Protein AF-A0A258MA73-F1 (afdb_monomer)

Secondary structure (DSSP, 8-state):
---------------HHHHHHHHHHHHHHHHHHHHHHHHTHHHHTSSS--HHHHHHHHIIIIIIIIHHHHHHHHHHHHHHHTS--S-HHHHHHHHHHHHHHHHHHHHHHHHT-TTHHHHHHHHHHHHHHHHHHHHHHHHHHT-----HHHHHHHH--

Sequence (157 aa):
MDSTFVSKTNNKTTTWKVVLPFYGYGAISFLIASFLLVCSTNNITQHYFQPNTLAIVHLMALGWGTMVILGASHQLVPVLIEQELYSNKLGYLSFCLAAIGIPLLVYGFYIFDMGWPSKWGGRLIILAIIVYLFNIAKSMSMRKQENIHTVFLITAT

Solvent-accessible surface area (backbone atoms only — not comparable to full-atom values): 8493 Å² total; per-residue (Å²): 136,84,84,73,79,80,76,79,78,78,74,76,78,66,69,64,80,70,34,50,60,27,45,52,47,10,51,51,27,38,52,53,27,52,52,52,48,65,76,40,52,83,58,68,81,46,98,63,96,47,42,56,60,54,17,37,52,47,29,38,49,52,32,16,49,43,25,41,50,55,23,50,43,68,57,49,49,32,65,76,66,77,41,73,68,70,46,70,67,45,52,52,48,19,46,53,33,32,67,53,9,46,58,34,26,32,50,14,29,50,74,63,38,80,58,66,46,27,52,52,9,50,51,30,36,54,49,15,52,52,44,40,51,50,43,49,54,53,31,58,71,65,57,76,86,69,61,62,67,58,56,50,58,64,72,75,107

Mean predicted aligned error: 10.11 Å

pLDDT: mean 81.57, std 15.49, range [41.81, 96.94]

Structure (mmCIF, N/CA/C/O backbone):
data_AF-A0A258MA73-F1
#
_entry.id   AF-A0A258MA73-F1
#
loop_
_atom_site.group_PDB
_atom_site.id
_atom_site.type_symbol
_atom_site.label_atom_id
_atom_site.label_alt_id
_atom_site.label_comp_id
_atom_site.label_asym_id
_atom_site.label_entity_id
_atom_site.label_seq_id
_atom_site.pdbx_PDB_ins_code
_atom_site.Cartn_x
_atom_site.Cartn_y
_atom_site.Cartn_z
_atom_site.occupancy
_atom_site.B_iso_or_equiv
_atom_site.auth_seq_id
_atom_site.auth_comp_id
_atom_site.auth_asym_id
_atom_site.auth_atom_id
_atom_site.pdbx_PDB_model_num
ATOM 1 N N . MET A 1 1 ? -43.392 -23.301 31.610 1.00 45.22 1 MET A N 1
ATOM 2 C CA . MET A 1 1 ? -42.342 -24.111 30.959 1.00 45.22 1 MET A CA 1
ATOM 3 C C . MET A 1 1 ? -41.692 -23.216 29.931 1.00 45.22 1 MET A C 1
ATOM 5 O O . MET A 1 1 ? -42.309 -22.893 28.924 1.00 45.22 1 MET A O 1
ATOM 9 N N . ASP A 1 2 ? -40.538 -22.689 30.318 1.00 45.69 2 ASP A N 1
ATOM 10 C CA . ASP A 1 2 ? -39.901 -21.504 29.760 1.00 45.69 2 ASP A CA 1
ATOM 11 C C . ASP A 1 2 ? -39.258 -21.756 28.396 1.00 45.69 2 ASP A C 1
ATOM 13 O O . ASP A 1 2 ? -38.316 -22.533 28.271 1.00 45.69 2 ASP A O 1
ATOM 17 N N . SER A 1 3 ? -39.716 -21.035 27.373 1.00 54.31 3 SER A N 1
ATOM 18 C CA . SER A 1 3 ? -38.951 -20.820 26.145 1.00 54.31 3 SER A CA 1
ATOM 19 C C . SER A 1 3 ? -38.157 -19.522 26.294 1.00 54.31 3 SER A C 1
ATOM 21 O O . SER A 1 3 ? -38.508 -18.482 25.732 1.00 54.31 3 SER A O 1
ATOM 23 N N . THR A 1 4 ? -37.115 -19.564 27.124 1.00 52.28 4 THR A N 1
ATOM 24 C CA . THR A 1 4 ? -36.150 -18.474 27.274 1.00 52.28 4 THR A CA 1
ATOM 25 C C . THR A 1 4 ? -35.486 -18.175 25.936 1.00 52.28 4 THR A C 1
ATOM 27 O O . THR A 1 4 ? -34.813 -19.021 25.350 1.00 52.28 4 THR A O 1
ATOM 30 N N . PHE A 1 5 ? -35.695 -16.940 25.486 1.00 52.66 5 PHE A N 1
ATOM 31 C CA . PHE A 1 5 ? -34.923 -16.183 24.513 1.00 52.66 5 PHE A CA 1
ATOM 32 C C . PHE A 1 5 ? -33.475 -16.675 24.360 1.00 52.66 5 PHE A C 1
ATOM 34 O O . PHE A 1 5 ? -32.597 -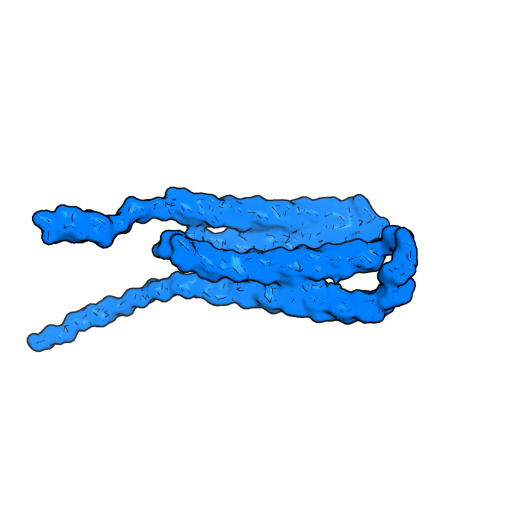16.319 25.144 1.00 52.66 5 PHE A O 1
ATOM 41 N N . VAL A 1 6 ? -33.203 -17.421 23.288 1.00 56.28 6 VAL A N 1
ATOM 42 C CA . VAL A 1 6 ? -31.848 -17.509 22.739 1.00 56.28 6 VAL A CA 1
ATOM 43 C C . VAL A 1 6 ? -31.551 -16.133 22.151 1.00 56.28 6 VAL A C 1
ATOM 45 O O . VAL A 1 6 ? -31.944 -15.820 21.024 1.00 56.28 6 VAL A O 1
ATOM 48 N N . SER A 1 7 ? -30.925 -15.263 22.946 1.00 43.81 7 SER A N 1
ATOM 49 C CA . SER A 1 7 ? -30.403 -14.001 22.445 1.00 43.81 7 SER A CA 1
ATOM 50 C C . SER A 1 7 ? -29.338 -14.341 21.405 1.00 43.81 7 SER A C 1
ATOM 52 O O . SER A 1 7 ? -28.296 -14.932 21.681 1.00 43.81 7 SER A O 1
ATOM 54 N N . LYS A 1 8 ? -29.647 -14.036 20.146 1.00 42.75 8 LYS A N 1
ATOM 55 C CA . LYS A 1 8 ? -28.697 -14.126 19.047 1.00 42.75 8 LYS A CA 1
ATOM 56 C C . LYS A 1 8 ? -27.627 -13.071 19.308 1.00 42.75 8 LYS A C 1
ATOM 58 O O . LYS A 1 8 ? -27.793 -11.916 18.917 1.00 42.75 8 LYS A O 1
ATOM 63 N N . THR A 1 9 ? -26.556 -13.442 20.001 1.00 41.81 9 THR A N 1
ATOM 64 C CA . THR A 1 9 ? -25.352 -12.621 20.110 1.00 41.81 9 THR A CA 1
ATOM 65 C C . THR A 1 9 ? -24.751 -12.537 18.710 1.00 41.81 9 THR A C 1
ATOM 67 O O . THR A 1 9 ? -23.984 -13.384 18.261 1.00 41.81 9 THR A O 1
ATOM 70 N N . ASN A 1 10 ? -25.185 -11.528 17.951 1.00 44.03 10 ASN A N 1
ATOM 71 C CA . ASN A 1 10 ? -24.553 -11.111 16.706 1.00 44.03 10 ASN A CA 1
ATOM 72 C C . ASN A 1 10 ? -23.178 -10.533 17.060 1.00 44.03 10 ASN A C 1
ATOM 74 O O . ASN A 1 10 ? -22.972 -9.323 16.994 1.00 44.03 10 ASN A O 1
ATOM 78 N N . ASN A 1 11 ? -22.245 -11.396 17.451 1.00 42.16 11 ASN A N 1
ATOM 79 C CA . ASN A 1 11 ? -20.838 -11.060 17.522 1.00 42.16 11 ASN A CA 1
ATOM 80 C C . ASN A 1 11 ? -20.406 -10.822 16.073 1.00 42.16 11 ASN A C 1
ATOM 82 O O . ASN A 1 11 ? -20.101 -11.762 15.340 1.00 42.16 11 ASN A O 1
ATOM 86 N N . LYS A 1 12 ? -20.473 -9.569 15.611 1.00 44.50 12 LYS A N 1
ATOM 87 C CA . LYS A 1 12 ? -19.954 -9.161 14.303 1.00 44.50 12 LYS A CA 1
ATOM 88 C C . LYS A 1 12 ? -18.430 -9.151 14.398 1.00 44.50 12 LYS A C 1
ATOM 90 O O . LYS A 1 12 ? -17.778 -8.114 14.433 1.00 44.50 12 LYS A O 1
ATOM 95 N N . THR A 1 13 ? -17.846 -10.341 14.446 1.00 45.69 13 THR A N 1
ATOM 96 C CA . THR A 1 13 ? -16.402 -10.553 14.504 1.00 45.69 13 THR A CA 1
ATOM 97 C C . THR A 1 13 ? -15.792 -10.186 13.158 1.00 45.69 13 THR A C 1
ATOM 99 O O . THR A 1 13 ? -15.586 -11.042 12.307 1.00 45.69 13 THR A O 1
ATOM 102 N N . THR A 1 14 ? -15.519 -8.897 12.960 1.00 52.03 14 THR A N 1
ATOM 103 C CA . THR A 1 14 ? -14.838 -8.312 11.796 1.00 52.03 14 THR A CA 1
ATOM 104 C C . THR A 1 14 ? -15.540 -8.539 10.450 1.00 52.03 14 THR A C 1
ATOM 106 O O . THR A 1 14 ? -15.956 -9.628 10.059 1.00 52.03 14 THR A O 1
ATOM 109 N N . THR A 1 15 ? -15.674 -7.477 9.660 1.00 62.25 15 THR A N 1
ATOM 110 C CA . THR A 1 15 ? -16.187 -7.632 8.297 1.00 62.25 15 THR A CA 1
ATOM 111 C C . THR A 1 15 ? -15.060 -8.190 7.424 1.00 62.25 15 THR A C 1
ATOM 113 O O . THR A 1 15 ? -14.294 -7.427 6.847 1.00 62.25 15 THR A O 1
ATOM 116 N N . TRP A 1 16 ? -14.960 -9.520 7.303 1.00 68.44 16 TRP A N 1
ATOM 117 C CA . TRP A 1 16 ? -14.026 -10.232 6.403 1.00 68.44 16 TRP A CA 1
ATOM 118 C C . TRP A 1 16 ? -14.002 -9.660 4.973 1.00 68.44 16 TRP A C 1
ATOM 120 O O . TRP A 1 16 ? -12.970 -9.661 4.301 1.00 68.44 16 TRP A O 1
ATOM 130 N N . LYS A 1 17 ? -15.128 -9.082 4.533 1.00 74.12 17 LYS A N 1
ATOM 131 C CA . LYS A 1 17 ? -15.279 -8.389 3.246 1.00 74.12 17 LYS A CA 1
ATOM 132 C C . LYS A 1 17 ? -14.377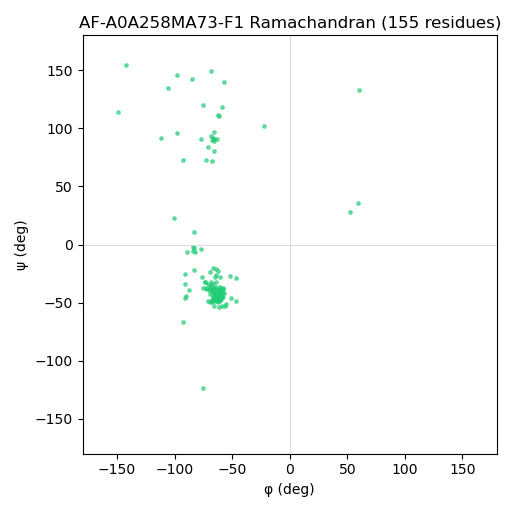 -7.159 3.087 1.00 74.12 17 LYS A C 1
ATOM 134 O O . LYS A 1 17 ? -14.130 -6.747 1.958 1.00 74.12 17 LYS A O 1
ATOM 139 N N . VAL A 1 18 ? -13.909 -6.554 4.182 1.00 77.19 18 VAL A N 1
ATOM 140 C CA . VAL A 1 18 ? -12.962 -5.423 4.149 1.00 77.19 18 VAL A CA 1
ATOM 141 C C . VAL A 1 18 ? -11.574 -5.911 3.773 1.00 77.19 18 VAL A C 1
ATOM 143 O O . VAL A 1 18 ? -10.849 -5.199 3.097 1.00 77.19 18 VAL A O 1
ATOM 146 N N . VAL A 1 19 ? -11.218 -7.133 4.167 1.00 85.31 19 VAL A N 1
ATOM 147 C CA . VAL A 1 19 ? -9.841 -7.631 4.104 1.00 85.31 19 VAL A CA 1
ATOM 148 C C . VAL A 1 19 ? -9.533 -8.342 2.789 1.00 85.31 19 VAL A C 1
ATOM 150 O O . VAL A 1 19 ? -8.433 -8.228 2.255 1.00 85.31 19 VAL A O 1
ATOM 153 N N . LEU A 1 20 ? -10.525 -9.029 2.224 1.00 88.06 20 LEU A N 1
ATOM 154 C CA . LEU A 1 20 ? -10.425 -9.672 0.914 1.00 88.06 20 LEU A CA 1
ATOM 155 C C . LEU A 1 20 ? -9.818 -8.805 -0.200 1.00 88.06 20 LEU A C 1
ATOM 157 O O . LEU A 1 20 ? -8.921 -9.300 -0.883 1.00 88.06 20 LEU A O 1
ATOM 161 N N . PRO A 1 21 ? -10.246 -7.545 -0.408 1.00 90.44 21 PRO A N 1
ATOM 162 C CA . PRO A 1 21 ? -9.672 -6.723 -1.468 1.00 90.44 21 PRO A CA 1
ATOM 163 C C . PRO A 1 21 ? -8.181 -6.428 -1.253 1.00 90.44 21 PRO A C 1
ATOM 165 O O . PRO A 1 21 ? -7.448 -6.377 -2.236 1.00 90.44 21 PRO A O 1
ATOM 168 N N . PHE A 1 22 ? -7.699 -6.318 -0.009 1.00 91.88 22 PHE A N 1
ATOM 169 C CA . PHE A 1 22 ? -6.270 -6.129 0.275 1.00 91.88 22 PHE A CA 1
ATOM 170 C C . PHE A 1 22 ? -5.444 -7.344 -0.145 1.00 91.88 22 PHE A C 1
ATOM 172 O O . PHE A 1 22 ? -4.444 -7.199 -0.844 1.00 91.88 22 PHE A O 1
ATOM 179 N N . TYR A 1 23 ? -5.879 -8.548 0.237 1.00 92.81 23 TYR A N 1
ATOM 180 C CA . TYR A 1 23 ? -5.180 -9.775 -0.145 1.00 92.81 23 TYR A CA 1
ATOM 181 C C . TYR A 1 23 ? -5.256 -10.038 -1.647 1.00 92.81 23 TYR A C 1
ATOM 183 O O . TYR A 1 23 ? -4.248 -10.403 -2.246 1.00 92.81 23 TYR A O 1
ATOM 1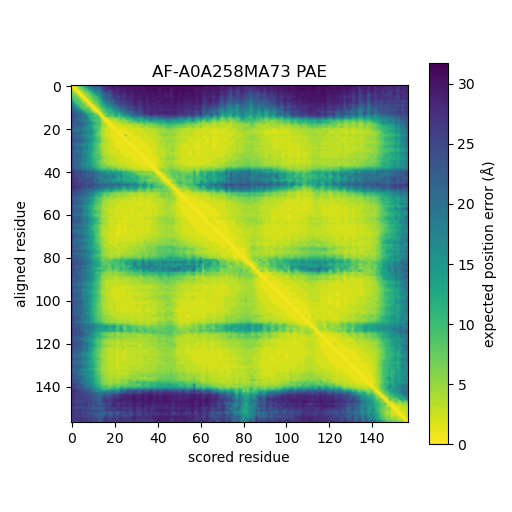91 N N . GLY A 1 24 ? -6.418 -9.810 -2.266 1.00 94.62 24 GLY A N 1
ATOM 192 C CA . GLY A 1 24 ? -6.583 -9.943 -3.713 1.00 94.62 24 GLY A CA 1
ATOM 193 C C . GLY A 1 24 ? -5.669 -8.985 -4.476 1.00 94.62 24 GLY A C 1
ATOM 194 O O . GLY A 1 24 ? -4.926 -9.408 -5.359 1.00 94.62 24 GLY A O 1
ATOM 195 N N . TYR A 1 25 ? -5.652 -7.710 -4.080 1.00 95.12 25 TYR A N 1
ATOM 196 C CA . TYR A 1 25 ? -4.762 -6.712 -4.667 1.00 95.12 25 TYR A CA 1
ATOM 197 C C . TYR A 1 25 ? -3.284 -7.072 -4.456 1.00 95.12 25 TYR A C 1
ATOM 199 O O . TYR A 1 25 ? -2.485 -6.974 -5.390 1.00 95.12 25 TYR A O 1
ATOM 207 N N . GLY A 1 26 ? -2.920 -7.524 -3.253 1.00 95.06 26 GLY A N 1
ATOM 208 C CA . GLY A 1 26 ? -1.559 -7.942 -2.929 1.00 95.06 26 GLY A CA 1
ATOM 209 C C . GLY A 1 26 ? -1.096 -9.141 -3.756 1.00 95.06 26 GLY A C 1
ATOM 210 O O . GLY A 1 26 ? 0.013 -9.124 -4.284 1.00 95.06 26 GLY A O 1
ATOM 211 N N . ALA A 1 27 ? -1.954 -10.148 -3.931 1.00 95.94 27 ALA A N 1
ATOM 212 C CA . ALA A 1 27 ? -1.665 -11.322 -4.751 1.00 95.94 27 ALA A CA 1
ATOM 213 C C . ALA A 1 27 ? -1.492 -10.959 -6.234 1.00 95.94 27 ALA A C 1
ATOM 215 O O . ALA A 1 27 ? -0.535 -11.401 -6.868 1.00 95.94 27 ALA A O 1
ATOM 216 N N . ILE A 1 28 ? -2.372 -10.109 -6.775 1.00 96.25 28 ILE A N 1
ATOM 217 C CA . ILE A 1 28 ? -2.268 -9.620 -8.158 1.00 96.25 28 ILE A CA 1
ATOM 218 C C . ILE A 1 28 ? -0.977 -8.814 -8.341 1.00 96.25 28 ILE A C 1
ATOM 220 O O . ILE A 1 28 ? -0.228 -9.057 -9.285 1.00 96.25 28 ILE A O 1
ATOM 224 N N . SER A 1 29 ? -0.678 -7.899 -7.416 1.00 94.56 29 SER A N 1
ATOM 225 C CA . SER A 1 29 ? 0.546 -7.089 -7.456 1.00 94.56 29 SER A CA 1
ATOM 226 C C . SER A 1 29 ? 1.801 -7.954 -7.392 1.00 94.56 29 SER A C 1
ATOM 228 O O . SER A 1 29 ? 2.752 -7.701 -8.127 1.00 94.56 29 SER A O 1
ATOM 230 N N . PHE A 1 30 ? 1.798 -9.002 -6.564 1.00 95.94 30 PHE A N 1
ATOM 231 C CA . PHE A 1 30 ? 2.895 -9.963 -6.478 1.00 95.94 30 PHE A CA 1
ATOM 232 C C . PHE A 1 30 ? 3.096 -10.732 -7.786 1.00 95.94 30 PHE A C 1
ATOM 234 O O . PHE A 1 30 ? 4.232 -10.884 -8.236 1.00 95.94 30 PHE A O 1
ATOM 241 N N . LEU A 1 31 ? 2.009 -11.189 -8.415 1.00 96.31 31 LEU A N 1
ATOM 242 C CA . LEU A 1 31 ? 2.067 -11.915 -9.683 1.00 96.31 31 LEU A CA 1
ATOM 243 C C . LEU A 1 31 ? 2.620 -11.014 -10.795 1.00 96.31 31 LEU A C 1
ATOM 245 O O . LEU A 1 31 ? 3.566 -11.400 -11.480 1.00 96.31 31 LEU A O 1
ATOM 249 N N . ILE A 1 32 ? 2.102 -9.788 -10.915 1.00 94.88 32 ILE A N 1
ATOM 250 C CA . ILE A 1 32 ? 2.584 -8.798 -11.889 1.00 94.88 32 ILE A CA 1
ATOM 251 C C . ILE A 1 32 ? 4.058 -8.469 -11.637 1.00 94.88 32 ILE A C 1
ATOM 253 O O . ILE A 1 32 ? 4.854 -8.489 -12.573 1.00 94.88 32 ILE A O 1
ATOM 257 N N . ALA A 1 33 ? 4.446 -8.204 -10.387 1.00 93.50 33 ALA A N 1
ATOM 258 C CA . ALA A 1 33 ? 5.831 -7.898 -10.047 1.00 93.50 33 ALA A CA 1
ATOM 259 C C . ALA A 1 33 ? 6.772 -9.071 -10.350 1.00 93.50 33 ALA A C 1
ATOM 261 O O . ALA A 1 33 ? 7.838 -8.854 -10.917 1.00 93.50 33 ALA A O 1
ATOM 262 N N . SER A 1 34 ? 6.366 -10.305 -10.037 1.00 93.06 34 SER A N 1
ATOM 263 C CA . SER A 1 34 ? 7.149 -11.513 -10.328 1.00 93.06 34 SER A CA 1
ATOM 264 C C . SER A 1 34 ? 7.322 -11.721 -11.831 1.00 93.06 34 SER A C 1
ATOM 266 O O . SER A 1 34 ? 8.424 -12.011 -12.292 1.00 93.06 34 SER A O 1
ATOM 268 N N . PHE A 1 35 ? 6.258 -11.515 -12.610 1.00 93.31 35 PHE A N 1
ATOM 269 C CA . PHE A 1 35 ? 6.320 -11.583 -14.067 1.00 93.31 35 PHE A CA 1
ATOM 270 C C . PHE A 1 35 ? 7.260 -10.513 -14.644 1.00 93.31 35 PHE A C 1
ATOM 272 O O . PHE A 1 35 ? 8.163 -10.835 -15.416 1.00 93.31 35 PHE A O 1
ATOM 279 N N . LEU A 1 36 ? 7.112 -9.254 -14.214 1.00 89.81 36 LEU A N 1
ATOM 280 C CA . LEU A 1 36 ? 7.985 -8.152 -14.633 1.00 89.81 36 LEU A CA 1
ATOM 281 C C . LEU A 1 36 ? 9.450 -8.390 -14.248 1.00 89.81 36 LEU A C 1
ATOM 283 O O . LEU A 1 36 ? 10.342 -8.051 -15.023 1.00 89.81 36 LEU A O 1
ATOM 287 N N . LEU A 1 37 ? 9.705 -8.993 -13.085 1.00 90.12 37 LEU A N 1
ATOM 288 C CA . LEU A 1 37 ? 11.047 -9.338 -12.622 1.00 90.12 37 LEU A CA 1
ATOM 289 C C . LEU A 1 37 ? 11.705 -10.363 -13.550 1.00 90.12 37 LEU A C 1
ATOM 291 O O . LEU A 1 37 ? 12.829 -10.134 -13.994 1.00 90.12 37 LEU A O 1
ATOM 295 N N . VAL A 1 38 ? 10.992 -11.434 -13.916 1.00 89.38 38 VAL A N 1
ATOM 296 C CA . VAL A 1 38 ? 11.494 -12.444 -14.866 1.00 89.38 38 VAL A CA 1
ATOM 297 C C . VAL A 1 38 ? 11.761 -11.821 -16.239 1.00 89.38 38 VAL A C 1
ATOM 299 O O . VAL A 1 38 ? 12.830 -12.032 -16.816 1.00 89.38 38 VAL A O 1
ATOM 302 N N . CYS A 1 39 ? 10.852 -10.980 -16.744 1.00 86.94 39 CYS A N 1
ATOM 303 C CA . CYS A 1 39 ? 11.056 -10.257 -18.004 1.00 86.94 39 CYS A CA 1
ATOM 304 C C . CYS A 1 39 ? 12.234 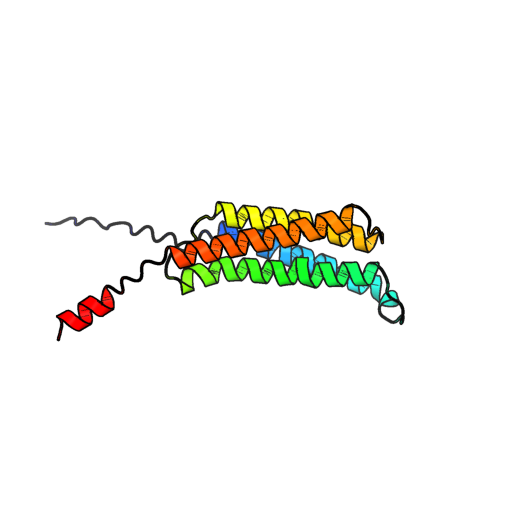-9.266 -17.953 1.00 86.94 39 CYS A C 1
ATOM 306 O O . CYS A 1 39 ? 12.843 -8.979 -18.981 1.00 86.94 39 CYS A O 1
ATOM 308 N N . SER A 1 40 ? 12.578 -8.758 -16.769 1.00 82.88 40 SER A N 1
ATOM 309 C CA . SER A 1 40 ? 13.629 -7.761 -16.553 1.00 82.88 40 SER A CA 1
ATOM 310 C C . SER A 1 40 ? 14.943 -8.377 -16.039 1.00 82.88 40 SER A C 1
ATOM 312 O O . SER A 1 40 ? 15.768 -7.679 -15.453 1.00 82.88 40 SER A O 1
ATOM 314 N N . THR A 1 41 ? 15.189 -9.671 -16.270 1.00 76.12 41 THR A N 1
ATOM 315 C CA . THR A 1 41 ? 16.393 -10.369 -15.763 1.00 76.12 41 THR A CA 1
ATOM 316 C C . THR A 1 41 ? 17.706 -9.748 -16.273 1.00 76.12 41 THR A C 1
ATOM 318 O O . THR A 1 41 ? 18.646 -9.570 -15.503 1.00 76.12 41 THR A O 1
ATOM 321 N N . ASN A 1 42 ? 17.756 -9.318 -17.539 1.00 74.12 42 ASN A N 1
ATOM 322 C CA . ASN A 1 42 ? 18.947 -8.687 -18.146 1.00 74.12 42 ASN A CA 1
ATOM 323 C C . ASN A 1 42 ? 19.301 -7.31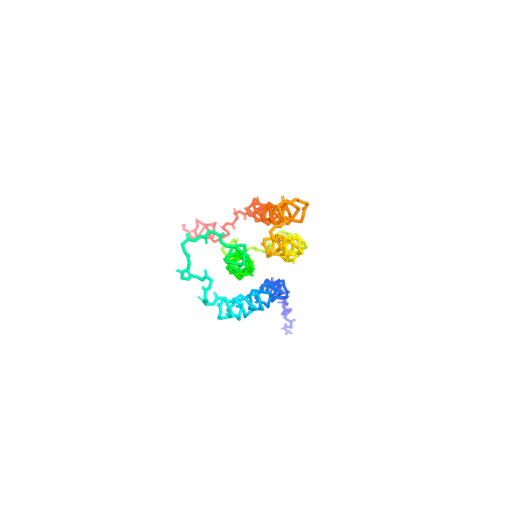7 -17.542 1.00 74.12 42 ASN A C 1
ATOM 325 O O . ASN A 1 42 ? 20.414 -6.821 -17.690 1.00 74.12 42 ASN A O 1
ATOM 329 N N . ASN A 1 43 ? 18.321 -6.704 -16.892 1.00 72.38 43 ASN A N 1
ATOM 330 C CA . ASN A 1 43 ? 18.348 -5.356 -16.349 1.00 72.38 43 ASN A CA 1
ATOM 331 C C . ASN A 1 43 ? 18.847 -5.340 -14.889 1.00 72.38 43 ASN A C 1
ATOM 333 O O . ASN A 1 43 ? 19.426 -4.359 -14.433 1.00 72.38 43 ASN A O 1
ATOM 337 N N . ILE A 1 44 ? 18.687 -6.458 -14.170 1.00 67.50 44 ILE A N 1
ATOM 338 C CA . ILE A 1 44 ? 19.087 -6.618 -12.761 1.00 67.50 44 ILE A CA 1
ATOM 339 C C . ILE A 1 44 ? 20.606 -6.799 -12.609 1.00 67.50 44 ILE A C 1
ATOM 341 O O . ILE A 1 44 ? 21.174 -6.431 -11.585 1.00 67.50 44 ILE A O 1
ATOM 345 N N . THR A 1 45 ? 21.280 -7.349 -13.621 1.00 71.38 45 THR A N 1
ATOM 346 C CA . THR A 1 45 ? 22.731 -7.611 -13.593 1.00 71.38 45 THR A CA 1
ATOM 347 C C . THR A 1 45 ? 23.582 -6.387 -13.937 1.00 71.38 45 THR A C 1
ATOM 349 O O . THR A 1 45 ? 24.806 -6.434 -13.820 1.00 71.38 45 THR A O 1
ATOM 352 N N . GLN A 1 46 ? 22.953 -5.286 -14.352 1.00 70.12 46 GLN A N 1
ATOM 353 C CA . GLN A 1 46 ? 23.628 -4.033 -14.674 1.00 70.12 46 GLN A CA 1
ATOM 354 C C . GLN A 1 46 ? 23.833 -3.192 -13.407 1.00 70.12 46 GLN A C 1
ATOM 356 O O . GLN A 1 46 ? 22.967 -3.122 -12.542 1.00 70.12 46 GLN A O 1
ATOM 361 N N . HIS A 1 47 ? 24.972 -2.504 -13.305 1.00 65.69 47 HIS A N 1
ATOM 362 C CA . HIS A 1 47 ? 25.329 -1.717 -12.114 1.00 65.69 47 HIS A CA 1
ATOM 363 C C . HIS A 1 47 ? 24.586 -0.365 -12.009 1.00 65.69 47 HIS A C 1
ATOM 365 O O . HIS A 1 47 ? 24.754 0.364 -11.034 1.00 65.69 47 HIS A O 1
ATOM 371 N N . TYR A 1 48 ? 23.771 -0.008 -13.009 1.00 68.06 48 TYR A N 1
ATOM 372 C CA . TYR A 1 48 ? 23.106 1.293 -13.099 1.00 68.06 48 TYR A CA 1
ATOM 373 C C . TYR A 1 48 ? 21.661 1.264 -12.595 1.00 68.06 48 TYR A C 1
ATOM 375 O O . TYR A 1 48 ? 20.926 0.300 -12.794 1.00 68.06 48 TYR A O 1
ATOM 383 N N . PHE A 1 49 ? 21.238 2.377 -11.987 1.00 70.81 49 PHE A N 1
ATOM 384 C CA . PHE A 1 49 ? 19.857 2.609 -11.566 1.00 70.81 49 PHE A CA 1
ATOM 385 C C . PHE A 1 49 ? 18.919 2.584 -12.775 1.00 70.81 49 PHE A C 1
ATOM 387 O O . PHE A 1 49 ? 18.937 3.495 -13.602 1.00 70.81 49 PHE A O 1
ATOM 394 N N . GLN A 1 50 ? 18.085 1.549 -12.862 1.00 83.56 50 GLN A N 1
ATOM 395 C CA . GLN A 1 50 ? 17.113 1.417 -13.937 1.00 83.56 50 GLN A CA 1
ATOM 396 C C . GLN A 1 50 ? 15.682 1.710 -13.454 1.00 83.56 50 GLN A C 1
ATOM 398 O O . GLN A 1 50 ? 15.263 1.172 -12.422 1.00 83.56 50 GLN A O 1
ATOM 403 N N . PRO A 1 51 ? 14.901 2.504 -14.214 1.00 86.19 51 PRO A N 1
ATOM 404 C CA . PRO A 1 51 ? 13.525 2.871 -13.856 1.00 86.19 51 PRO A CA 1
ATOM 405 C C . PRO A 1 51 ? 12.606 1.654 -13.661 1.00 86.19 51 PRO A C 1
ATOM 407 O O . PRO A 1 51 ? 11.816 1.595 -12.720 1.00 86.19 51 PRO A O 1
ATOM 410 N N . ASN A 1 52 ? 12.782 0.627 -14.498 1.00 88.00 52 ASN A N 1
ATOM 411 C CA . ASN A 1 52 ? 12.008 -0.615 -14.444 1.00 88.00 52 ASN A CA 1
ATOM 412 C C . ASN A 1 52 ? 12.213 -1.363 -13.123 1.00 88.00 52 ASN A C 1
ATOM 414 O O . ASN A 1 52 ? 11.246 -1.759 -12.475 1.00 88.00 52 ASN A O 1
ATOM 418 N N . THR A 1 53 ? 13.466 -1.510 -12.687 1.00 88.94 53 THR A N 1
ATOM 419 C CA . THR A 1 53 ? 13.801 -2.156 -11.412 1.00 88.94 53 THR A CA 1
ATOM 420 C C . THR A 1 53 ? 13.212 -1.375 -10.239 1.00 88.94 53 THR A C 1
ATOM 422 O O . THR A 1 53 ? 12.640 -1.973 -9.329 1.00 88.94 53 THR A O 1
ATOM 425 N N . LEU A 1 54 ? 13.259 -0.037 -10.289 1.00 90.00 54 LEU A N 1
ATOM 426 C CA . LEU A 1 54 ? 12.639 0.822 -9.278 1.00 90.00 54 LEU A CA 1
ATOM 427 C C . LEU A 1 54 ? 11.123 0.588 -9.190 1.00 90.00 54 LEU A C 1
ATOM 429 O O . LEU A 1 54 ? 10.589 0.433 -8.090 1.00 90.00 54 LEU A O 1
ATOM 433 N N . ALA A 1 55 ? 10.436 0.516 -10.331 1.00 92.44 55 ALA A N 1
ATOM 434 C CA . ALA A 1 55 ? 9.003 0.243 -10.397 1.00 92.44 55 ALA A CA 1
ATOM 435 C C . ALA A 1 55 ? 8.650 -1.139 -9.817 1.00 92.44 55 ALA A C 1
ATOM 437 O O . ALA A 1 55 ? 7.724 -1.245 -9.011 1.00 92.44 55 ALA A O 1
ATOM 438 N N . ILE A 1 56 ? 9.419 -2.181 -10.162 1.00 92.88 56 ILE A N 1
ATOM 439 C CA . ILE A 1 56 ? 9.217 -3.556 -9.670 1.00 92.88 56 ILE A CA 1
ATOM 440 C C . ILE A 1 56 ? 9.380 -3.623 -8.149 1.00 92.88 56 ILE A C 1
ATOM 442 O O . ILE A 1 56 ? 8.519 -4.179 -7.466 1.00 92.88 56 ILE A O 1
ATOM 446 N N . VAL A 1 57 ? 10.440 -3.019 -7.602 1.00 93.44 57 VAL A N 1
ATOM 447 C CA . VAL A 1 57 ? 10.692 -3.006 -6.151 1.00 93.44 57 VAL A CA 1
ATOM 448 C C . VAL A 1 57 ? 9.544 -2.330 -5.403 1.00 93.44 57 VAL A C 1
ATOM 450 O O . VAL A 1 57 ? 9.071 -2.858 -4.398 1.00 93.44 57 VAL A O 1
ATOM 453 N N . HIS A 1 58 ? 9.036 -1.203 -5.905 1.00 94.25 58 HIS A N 1
ATOM 454 C CA . HIS A 1 58 ? 7.910 -0.515 -5.270 1.00 94.25 58 HIS A CA 1
ATOM 455 C C . HIS A 1 58 ? 6.592 -1.273 -5.432 1.00 94.25 58 HIS A C 1
ATOM 457 O O . HIS A 1 58 ? 5.785 -1.281 -4.504 1.00 94.25 58 HIS A O 1
ATOM 463 N N . LEU A 1 59 ? 6.374 -1.960 -6.555 1.00 95.19 59 LEU A N 1
ATOM 464 C CA . LEU A 1 59 ? 5.211 -2.828 -6.721 1.00 95.19 59 LEU A CA 1
ATOM 465 C C . LEU A 1 59 ? 5.264 -4.026 -5.755 1.00 95.19 59 LEU A C 1
ATOM 467 O O . LEU A 1 59 ? 4.241 -4.369 -5.165 1.00 95.19 59 LEU A O 1
ATOM 471 N N . MET A 1 60 ? 6.442 -4.613 -5.512 1.00 95.19 60 MET A N 1
ATOM 472 C CA . MET A 1 60 ? 6.602 -5.657 -4.491 1.00 95.19 60 MET A CA 1
ATOM 473 C C . MET A 1 60 ? 6.413 -5.114 -3.070 1.00 95.19 60 MET A C 1
ATOM 475 O O . MET A 1 60 ? 5.656 -5.685 -2.288 1.00 95.19 60 MET A O 1
ATOM 479 N N . ALA A 1 61 ? 7.068 -4.008 -2.716 1.00 95.75 61 ALA A N 1
ATOM 480 C CA . ALA A 1 61 ? 7.030 -3.474 -1.356 1.00 95.75 61 ALA A CA 1
ATOM 481 C C . ALA A 1 61 ? 5.665 -2.861 -0.996 1.00 95.75 61 ALA A C 1
ATOM 483 O O . ALA A 1 61 ? 5.095 -3.157 0.058 1.00 95.75 61 ALA A O 1
ATOM 484 N N . LEU A 1 62 ? 5.119 -2.012 -1.870 1.00 95.38 62 LEU A N 1
ATOM 485 C CA . LEU A 1 62 ? 3.872 -1.282 -1.629 1.00 95.38 62 LEU A CA 1
ATOM 486 C C . LEU A 1 62 ? 2.655 -2.065 -2.128 1.00 95.38 62 LEU A C 1
ATOM 488 O O . LEU A 1 62 ? 1.674 -2.201 -1.401 1.00 95.38 62 LEU A O 1
ATOM 492 N N . GLY A 1 63 ? 2.723 -2.615 -3.342 1.00 94.94 63 GLY A N 1
ATOM 493 C CA . GLY A 1 63 ? 1.620 -3.367 -3.946 1.00 94.94 63 GLY A CA 1
ATOM 494 C C . GLY A 1 63 ? 1.329 -4.685 -3.244 1.00 94.94 63 GLY A C 1
ATOM 495 O O . GLY A 1 63 ? 0.175 -4.962 -2.936 1.00 94.94 63 GLY A O 1
ATOM 496 N N . TRP A 1 64 ? 2.362 -5.476 -2.956 1.00 96.94 64 TRP A N 1
ATOM 497 C CA . TRP A 1 64 ? 2.214 -6.750 -2.254 1.00 96.94 64 TRP A CA 1
ATOM 498 C C . TRP A 1 64 ? 2.395 -6.606 -0.740 1.00 96.94 64 TRP A C 1
ATOM 500 O O . TRP A 1 64 ? 1.427 -6.769 0.003 1.00 96.94 64 TRP A O 1
ATOM 510 N N . GLY A 1 65 ? 3.601 -6.271 -0.274 1.00 95.69 65 GLY A N 1
ATOM 511 C CA . GLY A 1 65 ? 3.942 -6.311 1.152 1.00 95.69 65 GLY A CA 1
ATOM 512 C C . GLY A 1 65 ? 3.041 -5.422 2.009 1.00 95.69 65 GLY A C 1
ATOM 513 O O . GLY A 1 65 ? 2.404 -5.891 2.951 1.00 95.69 65 GLY A O 1
ATOM 514 N N . THR A 1 66 ? 2.920 -4.146 1.643 1.00 95.06 66 THR A N 1
ATOM 515 C CA . THR A 1 66 ? 2.116 -3.179 2.408 1.00 95.06 66 THR A CA 1
ATOM 516 C C . THR A 1 66 ? 0.632 -3.542 2.396 1.00 95.06 66 THR A C 1
ATOM 518 O O . THR A 1 66 ? -0.015 -3.470 3.436 1.00 95.06 66 THR A O 1
ATOM 521 N N . MET A 1 67 ? 0.085 -4.000 1.266 1.00 94.56 67 MET A N 1
ATOM 522 C CA . MET A 1 67 ? -1.319 -4.424 1.190 1.00 94.56 67 MET A CA 1
ATOM 523 C C . MET A 1 67 ? -1.601 -5.668 2.031 1.00 94.56 67 MET A C 1
ATOM 525 O O . MET A 1 67 ? -2.625 -5.716 2.708 1.00 94.56 67 MET A O 1
ATOM 529 N N . VAL A 1 68 ? -0.685 -6.639 2.066 1.00 95.00 68 VAL A N 1
ATOM 530 C CA . VAL A 1 68 ? -0.796 -7.810 2.951 1.00 95.00 68 VAL A CA 1
ATOM 531 C C . VAL A 1 68 ? -0.737 -7.393 4.420 1.00 95.00 68 VAL A C 1
ATOM 533 O O . VAL A 1 68 ? -1.559 -7.858 5.208 1.00 95.00 68 VAL A O 1
ATOM 536 N N . ILE A 1 69 ? 0.180 -6.491 4.786 1.00 93.81 69 ILE A N 1
ATOM 537 C CA . ILE A 1 69 ? 0.303 -5.967 6.155 1.00 93.81 69 ILE A CA 1
ATOM 538 C C . ILE A 1 69 ? -0.979 -5.242 6.572 1.00 93.81 69 ILE A C 1
ATOM 540 O O . ILE A 1 69 ? -1.514 -5.525 7.642 1.00 93.81 69 ILE A O 1
ATOM 544 N N . LEU A 1 70 ? -1.497 -4.349 5.723 1.00 92.00 70 LEU A N 1
ATOM 545 C CA . LEU A 1 70 ? -2.748 -3.637 5.982 1.00 92.00 70 LEU A CA 1
ATOM 546 C C . LEU A 1 70 ? -3.942 -4.596 6.033 1.00 92.00 70 LEU A C 1
ATOM 548 O O . LEU A 1 70 ? -4.819 -4.430 6.871 1.00 92.00 70 LEU A O 1
ATOM 552 N N . GLY A 1 71 ? -3.999 -5.621 5.185 1.00 90.81 71 GLY A N 1
ATOM 553 C CA . GLY A 1 71 ? -5.043 -6.643 5.263 1.00 90.81 71 GLY A CA 1
ATOM 554 C C . GLY A 1 71 ? -4.997 -7.396 6.597 1.00 90.81 71 GLY A C 1
ATOM 555 O O . GLY A 1 71 ? -5.979 -7.427 7.341 1.00 90.81 71 GLY A O 1
ATOM 556 N N . ALA A 1 72 ? -3.831 -7.939 6.946 1.00 90.88 72 ALA A N 1
ATOM 557 C CA . ALA A 1 72 ? -3.638 -8.700 8.177 1.00 90.88 72 ALA A CA 1
ATOM 558 C C . ALA A 1 72 ? -3.950 -7.868 9.425 1.00 90.88 72 ALA A C 1
ATOM 560 O O . ALA A 1 72 ? -4.604 -8.343 10.353 1.00 90.88 72 ALA A O 1
ATOM 561 N N . SER A 1 73 ? -3.548 -6.601 9.445 1.00 89.38 73 SER A N 1
ATOM 562 C CA . SER A 1 73 ? -3.798 -5.730 10.585 1.00 89.38 73 SER A CA 1
ATOM 563 C C . SER A 1 73 ? -5.282 -5.421 10.798 1.00 89.38 73 SER A C 1
ATOM 565 O O . SER A 1 73 ? -5.716 -5.356 11.944 1.00 89.38 73 SER A O 1
ATOM 567 N N . HIS A 1 74 ? -6.099 -5.319 9.742 1.00 87.94 74 HIS A N 1
ATOM 568 C CA . HIS A 1 74 ? -7.552 -5.162 9.894 1.00 87.94 74 HIS A CA 1
ATOM 569 C C . HIS A 1 74 ? -8.218 -6.387 10.550 1.00 87.94 74 HIS A C 1
ATOM 571 O O . HIS A 1 74 ? -9.310 -6.248 11.098 1.00 87.94 74 HIS A O 1
ATOM 577 N N . GLN A 1 75 ? -7.579 -7.564 10.525 1.00 87.06 75 GLN A N 1
ATOM 578 C CA . GLN A 1 75 ? -8.033 -8.756 11.256 1.00 87.06 75 GLN A CA 1
ATOM 579 C C . GLN A 1 75 ? -7.445 -8.826 12.667 1.00 87.06 75 GLN A C 1
ATOM 581 O O . GLN A 1 75 ? -8.169 -9.099 13.620 1.00 87.06 75 GLN A O 1
ATOM 586 N N . LEU A 1 76 ? -6.144 -8.557 12.809 1.00 86.75 76 LEU A N 1
ATOM 587 C CA . LEU A 1 76 ? -5.429 -8.679 14.081 1.00 86.75 76 LEU A CA 1
ATOM 588 C C . LEU A 1 76 ? -5.786 -7.569 15.076 1.00 86.75 76 LEU A C 1
ATOM 590 O O . LEU A 1 76 ? -5.891 -7.834 16.270 1.00 86.75 76 LEU A O 1
ATOM 594 N N . VAL A 1 77 ? -5.995 -6.334 14.609 1.00 85.12 77 VAL A N 1
ATOM 595 C CA . VAL A 1 77 ? -6.263 -5.183 15.487 1.00 85.12 77 VAL A CA 1
ATOM 596 C C . VAL A 1 77 ? -7.556 -5.365 16.289 1.00 85.12 77 VAL A C 1
ATOM 598 O O . VAL A 1 77 ? -7.475 -5.230 17.507 1.00 85.12 77 VAL A O 1
ATOM 601 N N . PRO A 1 78 ? -8.712 -5.725 15.692 1.00 77.81 78 PRO A N 1
ATOM 602 C CA . PRO A 1 78 ? -9.943 -5.995 16.444 1.00 77.81 78 PRO A CA 1
ATOM 603 C C . PRO A 1 78 ? -9.804 -7.104 17.481 1.00 77.81 78 PRO A C 1
ATOM 605 O O . PRO A 1 78 ? -10.360 -7.003 18.571 1.00 77.81 78 PRO A O 1
ATOM 608 N N . VAL A 1 79 ? -9.041 -8.150 17.146 1.00 83.38 79 VAL A N 1
ATOM 609 C CA . VAL A 1 79 ? -8.762 -9.265 18.059 1.00 83.38 79 VAL A CA 1
ATOM 610 C C . VAL A 1 79 ? -7.936 -8.782 19.250 1.00 83.38 79 VAL A C 1
ATOM 612 O O . VAL A 1 79 ? -8.243 -9.135 20.381 1.00 83.38 79 VAL A O 1
ATOM 615 N N . LEU A 1 80 ? -6.940 -7.924 19.021 1.00 81.31 80 LEU A N 1
ATOM 616 C CA . LEU A 1 80 ? -6.082 -7.384 20.077 1.00 81.31 80 LEU A CA 1
ATOM 617 C C . LEU A 1 80 ? -6.816 -6.410 21.012 1.00 81.31 80 LEU A C 1
ATOM 619 O O . LEU A 1 80 ? -6.539 -6.375 22.210 1.00 81.31 80 LEU A O 1
ATOM 623 N N . ILE A 1 81 ? -7.719 -5.586 20.474 1.00 78.19 81 ILE A N 1
ATOM 624 C CA . ILE A 1 81 ? -8.448 -4.584 21.268 1.00 78.19 81 ILE A CA 1
ATOM 625 C C . ILE A 1 81 ? -9.752 -5.122 21.874 1.00 78.19 81 ILE A C 1
ATOM 627 O O . ILE A 1 81 ? -10.358 -4.406 22.672 1.00 78.19 81 ILE A O 1
ATOM 631 N N . GLU A 1 82 ? -10.156 -6.352 21.527 1.00 73.25 82 GLU A N 1
ATOM 632 C CA . GLU A 1 82 ? -11.436 -6.991 21.893 1.00 73.25 82 GLU A CA 1
ATOM 633 C C . GLU A 1 82 ? -12.664 -6.123 21.557 1.00 73.25 82 GLU A C 1
ATOM 635 O O . GLU A 1 82 ? -13.707 -6.176 22.207 1.00 73.25 82 GLU A O 1
ATOM 640 N N . GLN A 1 83 ? -12.534 -5.281 20.534 1.00 69.38 83 GLN A N 1
ATOM 641 C CA . GLN A 1 83 ? -13.554 -4.342 20.081 1.00 69.38 83 GLN A CA 1
ATOM 642 C C . GLN A 1 83 ? -13.546 -4.249 18.555 1.00 69.38 83 GLN A C 1
ATOM 644 O O . GLN A 1 83 ? -12.537 -4.496 17.894 1.00 69.38 83 GLN A O 1
ATOM 649 N N . GLU A 1 84 ? -14.687 -3.882 17.977 1.00 70.81 84 GLU A N 1
ATOM 650 C CA . GLU A 1 84 ? -14.781 -3.626 16.540 1.00 70.81 84 GLU A CA 1
ATOM 651 C C . GLU A 1 84 ? -13.990 -2.363 16.149 1.00 70.81 84 GLU A C 1
ATOM 653 O O . GLU A 1 84 ? -13.876 -1.414 16.926 1.00 70.81 84 GLU A O 1
ATOM 658 N N . LEU A 1 85 ? -13.459 -2.331 14.918 1.00 72.56 85 LEU A N 1
ATOM 659 C CA . LEU A 1 85 ? -12.859 -1.114 14.364 1.00 72.56 85 LEU A CA 1
ATOM 660 C C . LEU A 1 85 ? -13.876 0.033 14.375 1.00 72.56 85 LEU A C 1
ATOM 662 O O . LEU A 1 85 ? -15.027 -0.147 13.977 1.00 72.56 85 LEU A O 1
ATOM 666 N N . TYR A 1 86 ? -13.404 1.234 14.714 1.00 68.44 86 TYR A N 1
ATOM 667 C CA . TYR A 1 86 ? -14.216 2.448 14.780 1.00 68.44 86 TYR A CA 1
ATOM 668 C C . TYR A 1 86 ? -15.037 2.685 13.507 1.00 68.44 86 TYR A C 1
ATOM 670 O O . TYR A 1 86 ? -16.222 3.013 13.566 1.00 68.44 86 TYR A O 1
ATOM 678 N N . SER A 1 87 ? -14.413 2.541 12.335 1.00 76.31 87 SER A N 1
ATOM 679 C CA . SER A 1 87 ? -15.108 2.713 11.065 1.00 76.31 87 SER A CA 1
ATOM 680 C C . SER A 1 87 ? -14.526 1.838 9.963 1.00 76.31 87 SER A C 1
ATOM 682 O O . SER A 1 87 ? -13.433 2.081 9.447 1.00 76.31 87 SER A O 1
ATOM 684 N N . ASN A 1 88 ? -15.325 0.873 9.505 1.00 78.44 88 ASN A N 1
ATOM 685 C CA . ASN A 1 88 ? -15.016 0.091 8.305 1.00 78.44 88 ASN A CA 1
ATOM 686 C C . ASN A 1 88 ? -14.910 0.982 7.052 1.00 78.44 88 ASN A C 1
ATOM 688 O O . ASN A 1 88 ? -14.159 0.664 6.133 1.00 78.44 88 ASN A O 1
ATOM 692 N N . LYS A 1 89 ? -15.611 2.129 7.017 1.00 81.56 89 LYS A N 1
ATOM 693 C CA . LYS A 1 89 ? -15.541 3.083 5.896 1.00 81.56 89 LYS A CA 1
ATOM 694 C C . LYS A 1 89 ? -14.158 3.728 5.778 1.00 81.56 89 LYS A C 1
ATOM 696 O O . LYS A 1 89 ? -13.688 3.922 4.664 1.00 81.56 89 LYS A O 1
ATOM 701 N N . LEU A 1 90 ? -13.498 4.029 6.902 1.00 82.88 90 LEU A N 1
ATOM 702 C CA . LEU A 1 90 ? -12.135 4.577 6.893 1.00 82.88 90 LEU A CA 1
ATOM 703 C C . LEU A 1 90 ? -11.111 3.533 6.427 1.00 82.88 90 LEU A C 1
ATOM 705 O O . LEU A 1 90 ? -10.185 3.882 5.700 1.00 82.88 90 LEU A O 1
ATOM 709 N N . GLY A 1 91 ? -11.310 2.259 6.783 1.00 85.12 91 GLY A N 1
ATOM 710 C CA . GLY A 1 91 ? -10.504 1.150 6.258 1.00 85.12 91 GLY A CA 1
ATOM 711 C C . GLY A 1 91 ? -10.606 1.033 4.734 1.00 85.12 91 GLY A C 1
ATOM 712 O O . GLY A 1 91 ? -9.588 1.008 4.046 1.00 85.12 91 GLY A O 1
ATOM 713 N N . TYR A 1 92 ? -11.828 1.078 4.187 1.00 87.12 92 TYR A N 1
ATOM 714 C CA . TYR A 1 92 ? -12.037 1.109 2.733 1.00 87.12 92 TYR A CA 1
ATOM 715 C C . TYR A 1 92 ? -11.473 2.369 2.068 1.00 87.12 92 TYR A C 1
ATOM 717 O O . TYR A 1 92 ? -10.941 2.285 0.966 1.00 87.12 92 TYR A O 1
ATOM 725 N N . LEU A 1 93 ? -11.553 3.532 2.719 1.00 91.00 93 LEU A N 1
ATOM 726 C CA . LEU A 1 93 ? -10.964 4.759 2.185 1.00 91.00 93 LEU A CA 1
ATOM 727 C C . LEU A 1 93 ? -9.437 4.648 2.087 1.00 91.00 93 L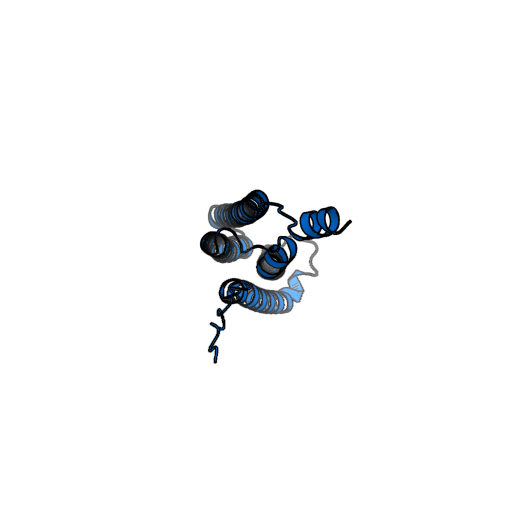EU A C 1
ATOM 729 O O . LEU A 1 93 ? -8.873 4.995 1.053 1.00 91.00 93 LEU A O 1
ATOM 733 N N . SER A 1 94 ? -8.782 4.126 3.128 1.00 91.38 94 SER A 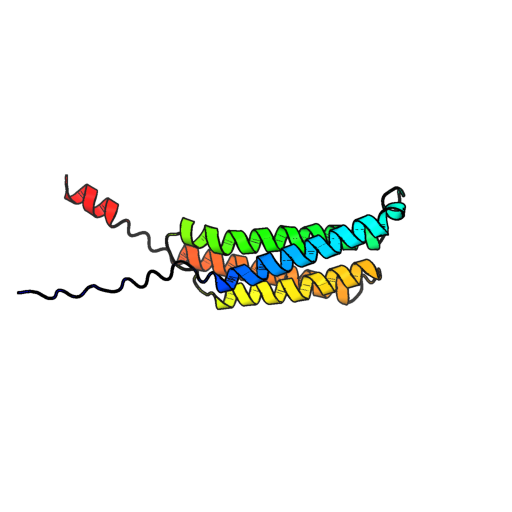N 1
ATOM 734 C CA . SER A 1 94 ? -7.344 3.843 3.099 1.00 91.38 94 SER A CA 1
ATOM 735 C C . SER A 1 94 ? -6.994 2.859 1.979 1.00 91.38 94 SER A C 1
ATOM 737 O O . SER A 1 94 ? -6.081 3.128 1.198 1.00 91.38 94 SER A O 1
ATOM 739 N N . PHE A 1 95 ? -7.778 1.785 1.820 1.00 92.38 95 PHE A N 1
ATOM 740 C CA . PHE A 1 95 ? -7.615 0.853 0.704 1.00 92.38 95 PHE A CA 1
ATOM 741 C C . PHE A 1 95 ? -7.691 1.556 -0.651 1.00 92.38 95 PHE A C 1
ATOM 743 O O . PHE A 1 95 ? -6.773 1.420 -1.448 1.00 92.38 95 PHE A O 1
ATOM 750 N N . CYS A 1 96 ? -8.749 2.328 -0.913 1.00 93.81 96 CYS A N 1
ATOM 751 C CA . CYS A 1 96 ? -8.932 3.008 -2.195 1.00 93.81 96 CYS A CA 1
ATOM 752 C C . CYS A 1 96 ? -7.794 3.994 -2.490 1.00 93.81 96 CYS A C 1
ATOM 754 O O . CYS A 1 96 ? -7.295 4.038 -3.613 1.00 93.81 96 CYS A O 1
ATOM 756 N N . LEU A 1 97 ? -7.351 4.755 -1.486 1.00 94.00 97 LEU A N 1
ATOM 757 C CA . LEU A 1 97 ? -6.227 5.683 -1.629 1.00 94.00 97 LEU A CA 1
ATOM 758 C C . LEU A 1 97 ? -4.928 4.945 -1.979 1.00 94.00 97 LEU A C 1
ATOM 760 O O . LEU A 1 97 ? -4.218 5.361 -2.894 1.00 94.00 97 LEU A O 1
ATOM 764 N N . ALA A 1 98 ? -4.640 3.830 -1.304 1.00 93.56 98 ALA A N 1
ATOM 765 C CA . ALA A 1 98 ? -3.463 3.017 -1.592 1.00 93.56 98 ALA A CA 1
ATOM 766 C C . ALA A 1 98 ? -3.573 2.311 -2.957 1.00 93.56 98 ALA A C 1
ATOM 768 O O . ALA A 1 98 ? -2.622 2.326 -3.735 1.00 93.56 98 ALA A O 1
ATOM 769 N N . ALA A 1 99 ? -4.741 1.758 -3.287 1.00 94.19 99 ALA A N 1
ATOM 770 C CA . ALA A 1 99 ? -5.004 1.046 -4.536 1.00 94.19 99 ALA A CA 1
ATOM 771 C C . ALA A 1 99 ? -4.919 1.954 -5.772 1.00 94.19 99 ALA A C 1
ATOM 773 O O . ALA A 1 99 ? -4.588 1.472 -6.848 1.00 94.19 99 ALA A O 1
ATOM 774 N N . ILE A 1 100 ? -5.184 3.257 -5.633 1.00 95.50 100 ILE A N 1
ATOM 775 C CA . ILE A 1 100 ? -4.991 4.249 -6.705 1.00 95.50 100 ILE A CA 1
ATOM 776 C C . ILE A 1 100 ? -3.560 4.804 -6.687 1.00 95.50 100 ILE A C 1
ATOM 778 O O . ILE A 1 100 ? -2.955 5.013 -7.740 1.00 95.50 100 ILE A O 1
ATOM 782 N N . GLY A 1 101 ? -2.995 5.038 -5.500 1.00 94.62 101 GLY A N 1
ATOM 783 C CA . GLY A 1 101 ? -1.661 5.615 -5.350 1.00 94.62 101 GLY A CA 1
ATOM 784 C C . GLY A 1 101 ? -0.540 4.702 -5.849 1.00 94.62 101 GLY A C 1
ATOM 785 O O . GLY A 1 101 ? 0.395 5.184 -6.486 1.00 94.62 101 GLY A O 1
ATOM 786 N N . ILE A 1 102 ? -0.643 3.390 -5.608 1.00 94.69 102 ILE A N 1
ATOM 787 C CA . ILE A 1 102 ? 0.391 2.413 -5.985 1.00 94.69 102 ILE A CA 1
ATOM 788 C C . ILE A 1 102 ? 0.549 2.303 -7.509 1.00 94.69 102 ILE A C 1
ATOM 790 O O . ILE A 1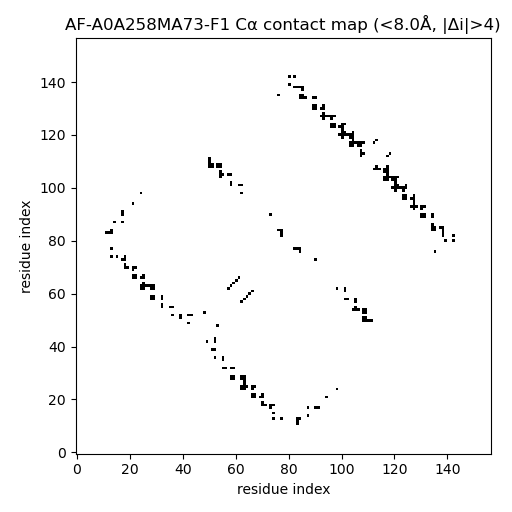 102 ? 1.674 2.491 -7.970 1.00 94.69 102 ILE A O 1
ATOM 794 N N . PRO A 1 103 ? -0.504 2.068 -8.320 1.00 94.50 103 PRO A N 1
ATOM 795 C CA . PRO A 1 103 ? -0.358 2.008 -9.773 1.00 94.50 103 PRO A CA 1
ATOM 796 C C . PRO A 1 103 ? 0.155 3.322 -10.353 1.00 94.50 103 PRO A C 1
ATOM 798 O O . PRO A 1 103 ? 0.989 3.301 -11.252 1.00 94.50 103 PRO A O 1
ATOM 801 N N . LEU A 1 104 ? -0.286 4.462 -9.809 1.00 94.19 104 LEU A N 1
ATOM 802 C CA . LEU A 1 104 ? 0.151 5.780 -10.264 1.00 94.19 104 LEU A CA 1
ATOM 803 C C . LEU A 1 104 ? 1.648 6.016 -9.997 1.00 94.19 104 LEU A C 1
ATOM 805 O O . LEU A 1 104 ? 2.357 6.522 -10.868 1.00 94.19 104 LEU A O 1
ATOM 809 N N . LEU A 1 105 ? 2.138 5.613 -8.819 1.00 93.69 105 LEU A N 1
ATOM 810 C CA . LEU A 1 105 ? 3.559 5.677 -8.470 1.00 93.69 105 LEU A CA 1
ATOM 811 C C . LEU A 1 105 ? 4.394 4.726 -9.341 1.00 93.69 105 LEU A C 1
ATOM 813 O O . LEU A 1 105 ? 5.410 5.132 -9.899 1.00 93.69 105 LEU A O 1
ATOM 817 N N . VAL A 1 106 ? 3.954 3.471 -9.479 1.00 93.56 106 VAL A N 1
ATOM 818 C CA . VAL A 1 106 ? 4.650 2.437 -10.264 1.00 93.56 106 VAL A CA 1
ATOM 819 C C . VAL A 1 106 ? 4.726 2.832 -11.737 1.00 93.56 106 VAL A C 1
ATOM 821 O O . VAL A 1 106 ? 5.783 2.693 -12.346 1.00 93.56 106 VAL A O 1
ATOM 824 N N . TYR A 1 107 ? 3.650 3.388 -12.295 1.00 92.69 107 TYR A N 1
ATOM 825 C CA . TYR A 1 107 ? 3.626 3.925 -13.655 1.00 92.69 107 TYR A CA 1
ATOM 826 C C . TYR A 1 107 ? 4.623 5.076 -13.839 1.00 92.69 107 TYR A C 1
ATOM 828 O O . TYR A 1 107 ? 5.393 5.075 -14.800 1.00 92.69 107 TYR A O 1
ATOM 836 N N . GLY A 1 108 ? 4.658 6.020 -12.891 1.00 91.38 108 GLY A N 1
ATOM 837 C CA . GLY A 1 108 ? 5.626 7.118 -12.898 1.00 91.38 108 GLY A CA 1
ATOM 838 C C . GLY A 1 108 ? 7.073 6.622 -12.889 1.00 91.38 108 GLY A C 1
ATOM 839 O O . GLY A 1 108 ? 7.893 7.101 -13.667 1.00 91.38 108 GLY A O 1
ATOM 840 N N . PHE A 1 109 ? 7.385 5.598 -12.091 1.00 91.25 109 PHE A N 1
ATOM 841 C CA . PHE A 1 109 ? 8.717 4.988 -12.090 1.00 91.25 109 PHE A CA 1
ATOM 842 C C . PHE A 1 109 ? 9.027 4.206 -13.359 1.00 91.25 109 PHE A C 1
ATOM 844 O O . PHE A 1 109 ? 10.151 4.289 -13.841 1.00 91.25 109 PHE A O 1
ATOM 851 N N . TYR A 1 110 ? 8.055 3.497 -13.928 1.00 89.25 110 TYR A N 1
ATOM 852 C CA . TYR A 1 110 ? 8.266 2.700 -15.135 1.00 89.25 110 TYR A CA 1
ATOM 853 C C . TYR A 1 110 ? 8.611 3.571 -16.352 1.00 89.25 110 TYR A C 1
ATOM 855 O O . TYR A 1 110 ? 9.527 3.254 -17.103 1.00 89.25 110 TYR A O 1
ATOM 863 N N . ILE A 1 111 ? 7.928 4.709 -16.514 1.00 89.44 111 ILE A N 1
ATOM 864 C CA . ILE A 1 111 ? 8.188 5.676 -17.599 1.00 89.44 111 ILE A CA 1
ATOM 865 C C . ILE A 1 111 ? 9.334 6.640 -17.258 1.00 89.44 111 ILE A C 1
ATOM 867 O O . ILE A 1 111 ? 9.775 7.411 -18.106 1.00 89.44 111 ILE A O 1
ATOM 871 N N . PHE A 1 112 ? 9.859 6.570 -16.033 1.00 88.00 112 PHE A N 1
ATOM 872 C CA . PHE A 1 112 ? 10.845 7.511 -15.507 1.00 88.00 112 PHE A CA 1
ATOM 873 C C . PHE A 1 112 ? 10.343 8.969 -15.493 1.00 88.00 112 PHE A C 1
ATOM 875 O O . PHE A 1 112 ? 11.102 9.918 -15.689 1.00 88.00 112 PHE A O 1
ATOM 882 N N . ASP A 1 113 ? 9.047 9.149 -15.226 1.00 85.00 113 ASP A N 1
ATOM 883 C CA . ASP A 1 113 ? 8.416 10.449 -15.015 1.00 85.00 113 ASP A CA 1
ATOM 884 C C . ASP A 1 113 ? 8.289 10.755 -13.511 1.00 85.00 113 ASP A C 1
ATOM 886 O O . ASP A 1 113 ? 7.340 10.374 -12.809 1.00 85.00 113 ASP A O 1
ATOM 890 N N . MET A 1 114 ? 9.273 11.500 -13.004 1.00 84.31 114 MET A N 1
ATOM 891 C CA . MET A 1 114 ? 9.316 12.015 -11.628 1.00 84.31 114 MET A CA 1
ATOM 892 C C . MET A 1 114 ? 8.516 13.321 -11.462 1.00 84.31 114 MET A C 1
ATOM 894 O O . MET A 1 114 ? 8.605 13.996 -10.430 1.00 84.31 114 MET A O 1
ATOM 898 N N . GLY A 1 115 ? 7.732 13.695 -12.473 1.00 89.75 115 GLY A N 1
ATOM 899 C CA . GLY A 1 115 ? 6.862 14.856 -12.493 1.00 89.75 115 GLY A CA 1
ATOM 900 C C . GLY A 1 115 ? 5.600 14.657 -11.659 1.00 89.75 115 GLY A C 1
ATOM 901 O O . GLY A 1 115 ? 5.641 14.436 -10.448 1.00 89.75 115 GLY A O 1
ATOM 902 N N . TRP A 1 116 ? 4.445 14.812 -12.295 1.00 88.44 116 TRP A N 1
ATOM 903 C CA . TRP A 1 116 ? 3.148 14.721 -11.627 1.00 88.44 116 TRP A CA 1
ATOM 904 C C . TRP A 1 116 ? 2.796 13.306 -11.120 1.00 88.44 116 TRP A C 1
ATOM 906 O O . TRP A 1 116 ? 2.451 13.198 -9.938 1.00 88.44 116 TRP A O 1
ATOM 916 N N . PRO A 1 117 ? 2.894 12.217 -11.916 1.00 90.06 117 PRO A N 1
ATOM 917 C CA . PRO A 1 117 ? 2.349 10.916 -11.516 1.00 90.06 117 PRO A CA 1
ATOM 918 C C . PRO A 1 117 ? 3.036 10.359 -10.265 1.00 90.06 117 PRO A C 1
ATOM 920 O O . PRO A 1 117 ? 2.361 10.029 -9.290 1.00 90.06 117 PRO A O 1
ATOM 923 N N . SER A 1 118 ? 4.371 10.376 -10.223 1.00 90.19 118 SER A N 1
ATOM 924 C CA . SER A 1 118 ? 5.132 9.903 -9.060 1.00 90.19 118 SER A CA 1
ATOM 925 C C . SER A 1 118 ? 4.823 10.704 -7.784 1.00 90.19 118 SER A C 1
ATOM 927 O O . SER A 1 118 ? 4.649 10.131 -6.706 1.00 90.19 118 SER A O 1
ATOM 929 N N . LYS A 1 119 ? 4.688 12.036 -7.889 1.00 93.38 119 LYS A N 1
ATOM 930 C CA . LYS A 1 119 ? 4.397 12.907 -6.735 1.00 93.38 119 LYS A CA 1
ATOM 931 C C . LYS A 1 119 ? 3.004 12.662 -6.165 1.00 93.38 119 LYS A C 1
ATOM 933 O O . LYS A 1 119 ? 2.849 12.595 -4.945 1.00 93.38 119 LYS A O 1
ATOM 938 N N . TRP A 1 120 ? 1.993 12.533 -7.020 1.00 94.19 120 TRP A N 1
ATOM 939 C CA . TRP A 1 120 ? 0.629 12.269 -6.563 1.00 94.19 120 TRP A CA 1
ATOM 940 C C . TRP A 1 120 ? 0.450 10.845 -6.068 1.00 94.19 120 TRP A C 1
ATOM 942 O O . TRP A 1 120 ? -0.178 10.664 -5.027 1.00 94.19 120 TRP A O 1
ATOM 952 N N . GLY A 1 121 ? 1.073 9.864 -6.725 1.00 93.56 121 GLY A N 1
ATOM 953 C CA . GLY A 1 121 ? 1.092 8.480 -6.255 1.00 93.56 121 GLY A CA 1
ATOM 954 C C . GLY A 1 121 ? 1.633 8.383 -4.829 1.00 93.56 121 GLY A C 1
ATOM 955 O O . GLY A 1 121 ? 0.951 7.874 -3.941 1.00 93.56 121 GLY A O 1
ATOM 956 N N . GLY A 1 122 ? 2.800 8.982 -4.568 1.00 93.00 122 GLY A N 1
ATOM 957 C CA . GLY A 1 122 ? 3.401 8.999 -3.231 1.00 93.00 122 GLY A CA 1
ATOM 958 C C . GLY A 1 122 ? 2.529 9.697 -2.180 1.00 93.00 122 GLY A C 1
ATOM 959 O O . GLY A 1 122 ? 2.320 9.159 -1.092 1.00 93.00 122 GLY A O 1
ATOM 960 N N . ARG A 1 123 ? 1.955 10.864 -2.505 1.00 95.94 123 ARG A N 1
ATOM 961 C CA . ARG A 1 123 ? 1.055 11.596 -1.591 1.00 95.94 123 ARG A CA 1
ATOM 962 C C . ARG A 1 123 ? -0.193 10.795 -1.232 1.00 95.94 123 ARG A C 1
ATOM 964 O O . ARG A 1 123 ? -0.591 10.798 -0.070 1.00 95.94 123 ARG A O 1
ATOM 971 N N . LEU A 1 124 ? -0.796 10.107 -2.202 1.00 95.56 124 LEU A N 1
ATOM 972 C CA . LEU A 1 124 ? -1.978 9.273 -1.972 1.00 95.56 124 LEU A CA 1
ATOM 973 C C . LEU A 1 124 ? -1.669 8.099 -1.039 1.00 95.56 124 LEU A C 1
ATOM 975 O O . LEU A 1 124 ? -2.453 7.825 -0.134 1.00 95.56 124 LEU A O 1
ATOM 979 N N . ILE A 1 125 ? -0.510 7.456 -1.205 1.00 95.00 125 ILE A N 1
ATOM 980 C CA . ILE A 1 125 ? -0.077 6.351 -0.337 1.00 95.00 125 ILE A CA 1
ATOM 981 C C . ILE A 1 125 ? 0.172 6.849 1.091 1.00 95.00 125 ILE A C 1
ATOM 983 O O . ILE A 1 125 ? -0.299 6.235 2.047 1.00 95.00 125 ILE A O 1
ATOM 987 N N . ILE A 1 126 ? 0.845 7.992 1.254 1.00 95.88 126 ILE A N 1
ATOM 988 C CA . ILE A 1 126 ? 1.052 8.603 2.577 1.00 95.88 126 ILE A CA 1
ATOM 989 C C . ILE A 1 126 ? -0.295 8.931 3.230 1.00 95.88 126 ILE A C 1
ATOM 991 O O . ILE A 1 126 ? -0.514 8.604 4.397 1.00 95.88 126 ILE A O 1
ATOM 995 N N . LEU A 1 127 ? -1.227 9.519 2.477 1.00 96.06 127 LEU A N 1
ATOM 996 C CA . LEU A 1 127 ? -2.564 9.828 2.976 1.00 96.06 127 LEU A CA 1
ATOM 997 C C . LEU A 1 127 ? -3.329 8.558 3.380 1.00 96.06 127 LEU A C 1
ATOM 999 O O . LEU A 1 127 ? -3.980 8.550 4.424 1.00 96.06 127 LEU A O 1
ATOM 1003 N N . ALA A 1 128 ? -3.211 7.473 2.610 1.00 94.19 128 ALA A N 1
ATOM 1004 C CA . ALA A 1 128 ? -3.803 6.179 2.942 1.00 94.19 128 ALA A CA 1
ATOM 1005 C C . ALA A 1 128 ? -3.316 5.661 4.301 1.00 94.19 128 ALA A C 1
ATOM 1007 O O . ALA A 1 128 ? -4.131 5.229 5.123 1.00 94.19 128 ALA A O 1
ATOM 1008 N N . ILE A 1 129 ? -2.006 5.743 4.553 1.00 93.94 129 ILE A N 1
ATOM 1009 C CA . ILE A 1 129 ? -1.392 5.323 5.817 1.00 93.94 129 ILE A CA 1
ATOM 1010 C C . ILE A 1 129 ? -1.877 6.210 6.967 1.00 93.94 129 ILE A C 1
ATOM 1012 O O . ILE A 1 129 ? -2.268 5.687 8.008 1.00 93.94 129 ILE A O 1
ATOM 1016 N N . ILE A 1 130 ? -1.927 7.533 6.780 1.00 95.12 130 ILE A N 1
ATOM 1017 C CA . ILE A 1 130 ? -2.424 8.471 7.801 1.00 95.12 130 ILE A CA 1
ATOM 1018 C C . ILE A 1 130 ? -3.877 8.155 8.175 1.00 95.12 130 ILE A C 1
ATOM 1020 O O . ILE A 1 130 ? -4.200 8.060 9.359 1.00 95.12 130 ILE A O 1
ATOM 1024 N N . VAL A 1 131 ? -4.751 7.945 7.185 1.00 92.81 131 VAL A N 1
ATOM 1025 C CA . VAL A 1 131 ? -6.163 7.589 7.412 1.00 92.81 131 VAL A CA 1
ATOM 1026 C C . VAL A 1 131 ? -6.283 6.271 8.178 1.00 92.81 131 VAL A C 1
ATOM 1028 O O . VAL A 1 131 ? -7.096 6.160 9.097 1.00 92.81 131 VAL A O 1
ATOM 1031 N N . TYR A 1 132 ? -5.463 5.280 7.832 1.00 90.88 132 TYR A N 1
ATOM 1032 C CA . TYR A 1 132 ? -5.439 3.989 8.514 1.00 90.88 132 TYR A CA 1
ATOM 1033 C C . TYR A 1 132 ? -4.956 4.102 9.968 1.00 90.88 132 TYR A C 1
ATOM 1035 O O . TYR A 1 132 ? -5.622 3.597 10.874 1.00 90.88 132 TYR A O 1
ATOM 1043 N N . LEU A 1 133 ? -3.858 4.822 10.214 1.00 90.75 133 LEU A N 1
ATOM 1044 C CA . LEU A 1 133 ? -3.344 5.062 11.565 1.00 90.75 133 LEU A CA 1
ATOM 1045 C C . LEU A 1 133 ? -4.357 5.823 12.420 1.00 90.75 133 LEU A C 1
ATOM 1047 O O . LEU A 1 133 ? -4.581 5.457 13.571 1.00 90.75 133 LEU A O 1
ATOM 1051 N N . PHE A 1 134 ? -5.026 6.827 11.852 1.00 90.81 134 PHE A N 1
ATOM 1052 C CA . PHE A 1 134 ? -6.098 7.547 12.532 1.00 90.81 134 PHE A CA 1
ATOM 1053 C C . PHE A 1 134 ? -7.269 6.623 12.895 1.00 90.81 134 PHE A C 1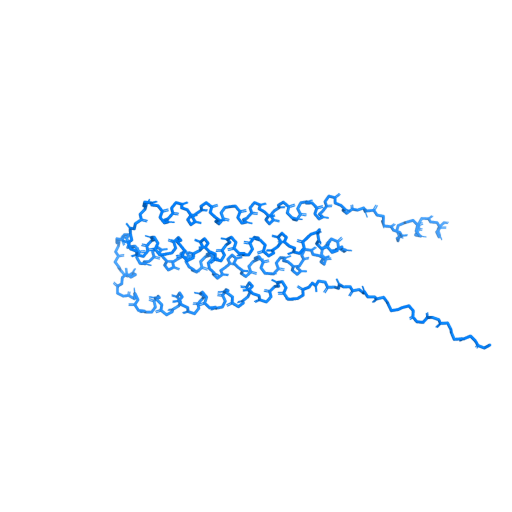
ATOM 1055 O O . PHE A 1 134 ? -7.792 6.695 14.008 1.00 90.81 134 PHE A O 1
ATOM 1062 N N . ASN A 1 135 ? -7.658 5.717 11.989 1.00 89.50 135 ASN A N 1
ATOM 1063 C CA . ASN A 1 135 ? -8.718 4.741 12.246 1.00 89.50 135 ASN A CA 1
ATOM 1064 C C . ASN A 1 135 ? -8.365 3.820 13.426 1.00 89.50 135 ASN A C 1
ATOM 1066 O O . ASN A 1 135 ? -9.201 3.584 14.300 1.00 89.50 135 ASN A O 1
ATOM 1070 N N . ILE A 1 136 ? -7.118 3.346 13.490 1.00 85.94 136 ILE A N 1
ATOM 1071 C CA . ILE A 1 136 ? -6.639 2.504 14.594 1.00 85.94 136 ILE A CA 1
ATOM 1072 C C . ILE A 1 136 ? -6.530 3.291 15.893 1.00 85.94 136 ILE A C 1
ATOM 1074 O O . ILE A 1 136 ? -7.069 2.847 16.903 1.00 85.94 136 ILE A O 1
ATOM 1078 N N . ALA A 1 137 ? -5.893 4.461 15.879 1.00 87.12 137 ALA A N 1
ATOM 1079 C CA . ALA A 1 137 ? -5.719 5.287 17.070 1.00 87.12 137 ALA A CA 1
ATOM 1080 C C . ALA A 1 137 ? -7.070 5.632 17.711 1.00 87.12 137 ALA A C 1
ATOM 1082 O O . ALA A 1 137 ? -7.237 5.527 18.925 1.00 87.12 137 ALA A O 1
ATOM 1083 N N . LYS A 1 138 ? -8.073 5.959 16.887 1.00 85.56 138 LYS A N 1
ATOM 1084 C CA . LYS A 1 138 ? -9.434 6.213 17.360 1.00 85.56 138 LYS A CA 1
ATOM 1085 C C . LYS A 1 138 ? -10.118 4.954 17.898 1.00 85.56 138 LYS A C 1
ATOM 1087 O O . LYS A 1 138 ? -10.782 5.034 18.927 1.00 85.56 138 LYS A O 1
ATOM 1092 N N . SER A 1 139 ? -9.915 3.804 17.250 1.00 83.31 139 SER A N 1
ATOM 1093 C CA . SER A 1 139 ? -10.419 2.511 17.742 1.00 83.31 139 SER A CA 1
ATOM 1094 C C . SER A 1 139 ? -9.826 2.165 19.114 1.00 83.31 139 SER A C 1
ATOM 1096 O O . SER A 1 139 ? -10.554 1.769 20.015 1.00 83.31 139 SER A O 1
ATOM 1098 N N . MET A 1 140 ? -8.525 2.395 19.312 1.00 79.00 140 MET A N 1
ATOM 1099 C CA . MET A 1 140 ? -7.846 2.172 20.594 1.00 79.00 140 MET A CA 1
ATOM 1100 C C . MET A 1 140 ? -8.272 3.175 21.671 1.00 79.00 140 MET A C 1
ATOM 1102 O O . MET A 1 140 ? -8.464 2.789 22.817 1.00 79.00 140 MET A O 1
ATOM 1106 N N . SER A 1 141 ? -8.450 4.453 21.326 1.00 79.25 141 SER A N 1
ATOM 1107 C CA . SER A 1 141 ? -8.864 5.483 22.289 1.00 79.25 141 SER A CA 1
ATOM 1108 C C . SER A 1 141 ? -10.308 5.312 22.766 1.00 79.25 141 SER A C 1
ATOM 1110 O O . SER A 1 141 ? -10.652 5.802 23.838 1.00 79.25 141 SER A O 1
ATOM 1112 N N . MET A 1 142 ? -11.156 4.639 21.984 1.00 69.88 142 MET A N 1
ATOM 1113 C CA . MET A 1 142 ? -12.522 4.286 22.385 1.00 69.88 142 MET A CA 1
ATOM 1114 C C . MET A 1 142 ? -12.588 3.005 23.222 1.00 69.88 142 MET A C 1
ATOM 1116 O O . MET A 1 142 ? -13.665 2.661 23.718 1.00 69.88 142 MET A O 1
ATOM 1120 N N . ARG A 1 143 ? -11.445 2.337 23.441 1.00 60.53 143 ARG A N 1
ATOM 1121 C CA . ARG A 1 143 ? -11.336 1.177 24.319 1.00 60.53 143 ARG A CA 1
ATOM 1122 C C . ARG A 1 143 ? -11.572 1.604 25.763 1.00 60.53 143 ARG A C 1
ATOM 1124 O O . ARG A 1 143 ? -10.652 1.940 26.504 1.00 60.53 143 ARG A O 1
ATOM 1131 N N . LYS A 1 144 ? -12.838 1.563 26.170 1.00 54.28 144 LYS A N 1
ATOM 1132 C CA . LYS A 1 144 ? -13.242 1.581 27.570 1.00 54.28 144 LYS A CA 1
ATOM 1133 C C . LYS A 1 144 ? -12.733 0.277 28.189 1.00 54.28 144 LYS A C 1
ATOM 1135 O O . LYS A 1 144 ? -13.344 -0.772 28.008 1.00 54.28 144 LYS A O 1
ATOM 1140 N N . GLN A 1 145 ? -11.575 0.323 28.848 1.00 55.75 145 GLN A N 1
ATOM 1141 C CA . GLN A 1 145 ? -11.173 -0.743 29.758 1.00 55.75 145 GLN A CA 1
ATOM 1142 C C . GLN A 1 145 ? -12.185 -0.783 30.903 1.00 55.75 145 GLN A C 1
ATOM 1144 O O . GLN A 1 145 ? -12.027 -0.102 31.909 1.00 55.75 145 GLN A O 1
ATOM 1149 N N . GLU A 1 146 ? -13.229 -1.584 30.758 1.00 49.41 146 GLU A N 1
ATOM 1150 C CA . GLU A 1 146 ? -13.859 -2.193 31.917 1.00 49.41 146 GLU A CA 1
ATOM 1151 C C . GLU A 1 146 ? -13.589 -3.683 31.836 1.00 49.41 146 GLU A C 1
ATOM 1153 O O . GLU A 1 146 ? -14.324 -4.445 31.211 1.00 49.41 146 GLU A O 1
ATOM 1158 N N . ASN A 1 147 ? -12.490 -4.093 32.473 1.00 51.16 147 ASN A N 1
ATOM 1159 C CA . ASN A 1 147 ? -12.302 -5.482 32.854 1.00 51.16 147 ASN A CA 1
ATOM 1160 C C . ASN A 1 147 ? -13.364 -5.816 33.911 1.00 51.16 147 ASN A C 1
ATOM 1162 O O . ASN A 1 147 ? -13.094 -5.834 35.111 1.00 51.16 147 ASN A O 1
ATOM 1166 N N . ILE A 1 148 ? -14.583 -6.096 33.455 1.00 57.91 148 ILE A N 1
ATOM 1167 C CA . ILE A 1 148 ? -15.667 -6.678 34.256 1.00 57.91 148 ILE A CA 1
ATOM 1168 C C . ILE A 1 148 ? -15.202 -7.957 34.974 1.00 57.91 148 ILE A C 1
ATOM 1170 O O . ILE A 1 148 ? -15.647 -8.240 36.081 1.00 57.91 148 ILE A O 1
ATOM 1174 N N . HIS A 1 149 ? -14.216 -8.664 34.410 1.00 54.28 149 HIS A N 1
ATOM 1175 C CA . HIS A 1 149 ? -13.544 -9.804 35.035 1.00 54.28 149 HIS A CA 1
ATOM 1176 C C . HIS A 1 149 ? -12.673 -9.437 36.252 1.00 54.28 149 HIS A C 1
ATOM 1178 O O . HIS A 1 149 ? -12.598 -10.222 37.193 1.00 54.28 149 HIS A O 1
ATOM 1184 N N . THR A 1 150 ? -12.057 -8.251 36.293 1.00 58.72 150 THR A N 1
ATOM 1185 C CA . THR A 1 150 ? -11.265 -7.790 37.449 1.00 58.72 150 THR A CA 1
ATOM 1186 C C . THR A 1 150 ? -12.168 -7.362 38.604 1.00 58.72 150 THR A C 1
ATOM 1188 O O . THR A 1 150 ? -11.876 -7.676 39.752 1.00 58.72 150 THR A O 1
ATOM 1191 N N . VAL A 1 151 ? -13.309 -6.727 38.313 1.00 63.81 151 VAL A N 1
ATOM 1192 C CA . VAL A 1 151 ? -14.323 -6.406 39.334 1.00 63.81 151 VAL A CA 1
ATOM 1193 C C . VAL A 1 151 ? -14.942 -7.683 39.917 1.00 63.81 151 VAL A C 1
ATOM 1195 O O . VAL A 1 151 ? -15.135 -7.767 41.131 1.00 63.81 151 VAL A O 1
ATOM 1198 N N . PHE A 1 152 ? -15.184 -8.705 39.084 1.00 68.88 152 PHE A N 1
ATOM 1199 C CA . PHE A 1 152 ? -15.711 -9.995 39.545 1.00 68.88 152 PHE A CA 1
ATOM 1200 C C . PHE A 1 152 ? -14.730 -10.744 40.458 1.00 68.88 152 PHE A C 1
ATOM 1202 O O . PHE A 1 152 ? -15.142 -11.276 41.483 1.00 68.88 152 PHE A O 1
ATOM 1209 N N . LEU A 1 153 ? -13.434 -10.747 40.131 1.00 71.31 153 LEU A N 1
ATOM 1210 C CA . LEU A 1 153 ? -12.403 -11.377 40.965 1.00 71.31 153 LEU A CA 1
ATOM 1211 C C . LEU A 1 153 ? -12.176 -10.639 42.296 1.00 71.31 153 LEU A C 1
ATOM 1213 O O . LEU A 1 153 ? -11.944 -11.289 43.310 1.00 71.31 153 LEU A O 1
ATOM 1217 N N . ILE A 1 154 ? -12.286 -9.306 42.309 1.00 74.44 154 ILE A N 1
ATOM 1218 C CA . ILE A 1 154 ? -12.138 -8.490 43.528 1.00 74.44 154 ILE A CA 1
ATOM 1219 C C . ILE A 1 154 ? -13.360 -8.613 44.450 1.00 74.44 154 ILE A C 1
ATOM 1221 O O . ILE A 1 154 ? -13.204 -8.546 45.659 1.00 74.44 154 ILE A O 1
ATOM 1225 N N . THR A 1 155 ? -14.565 -8.808 43.903 1.00 68.25 155 THR A N 1
ATOM 1226 C CA . THR A 1 155 ? -15.794 -8.967 44.712 1.00 68.25 155 THR A CA 1
ATOM 1227 C C . THR A 1 155 ? -15.985 -10.404 45.217 1.00 68.25 155 THR A C 1
ATOM 1229 O O . THR A 1 155 ? -16.708 -10.626 46.182 1.00 68.25 155 THR A O 1
ATOM 1232 N N . ALA A 1 156 ? -15.365 -11.391 44.562 1.00 76.00 156 ALA A N 1
ATOM 1233 C CA . ALA A 1 156 ? -15.432 -12.802 44.952 1.00 76.00 156 ALA A CA 1
ATOM 1234 C C . ALA A 1 156 ? -14.413 -13.207 46.039 1.00 76.00 156 ALA A C 1
ATOM 1236 O O . ALA A 1 156 ? -14.416 -14.368 46.448 1.00 76.00 156 ALA A O 1
ATOM 1237 N N . THR A 1 157 ? -13.553 -12.280 46.480 1.00 59.72 157 THR A N 1
ATOM 1238 C CA . THR A 1 157 ? -12.633 -12.447 47.622 1.00 59.72 157 THR A CA 1
ATOM 1239 C C . THR A 1 157 ? -13.153 -11.645 48.805 1.00 59.72 157 THR A C 1
ATOM 1241 O O . THR A 1 157 ? -13.171 -12.202 49.924 1.00 59.72 157 THR A O 1
#

Radius of gyration: 21.85 Å; Cα contacts (8 Å, |Δi|>4): 158; chains: 1; bounding box: 68×39×66 Å

Nearest PDB structures (foldseek):
  4xyd-assembly1_A  TM=6.053E-01  e=4.406E-03  Roseobacter denitrificans OCh 114
  4bpm-assembly1_A  TM=5.374E-01  e=1.442E+00  Homo sapiens
  3dww-assembly1_C  TM=5.575E-01  e=1.442E+00  Homo sapiens
  6sqg-assembly1_C  TM=4.696E-01  e=1.123E+00  Organic Lake phycodnavirus

Foldseek 3Di:
DDPDDPPPPPPVLADLVLLVVLQVQQVVLVVVLVVLCVVCVVVVPDPDDALSVVLSVLSNVLRHVVSNVLSVCSNVLCVVLVHHFPDSVLSVQLVVLSSQLSVLLSVCSNVVNPDPSNVSSVVSNVVSVVSSVVRSVVRNVPRPPDPVVVVVVVVVD